Protein AF-A7MK03-F1 (afdb_monomer_lite)

Organism: Cronobacter sakazakii (strain ATCC BAA-894) (NCBI:txid290339)

Sequence (78 aa):
MMALEKYNGQEIMADIYRITVKTKTGETHEGLMKRSQPEIINGFIGVAREDGSWVYLAPDNVQEMEYVPEPEVEEQTS

Radius of gyration: 14.01 Å; chains: 1; bounding box: 40×30×36 Å

Foldseek 3Di:
DFDQDADPNDTAGFQWWWKWWAWPVGDIATAIHGPPPQDQDVQWGWGQHPVRDIDTHRPNGTDDMDIGGDHPPPPPPD

Secondary structure (DSSP, 8-state):
---EEEETTEEEE-SEEEEEEEETTS-EEEEEE-TT-S-EETTEEEEE-TTS-EEEE-GGGEEEEEEEEEP-------

Structure (mmCIF, N/CA/C/O backbone):
data_AF-A7MK03-F1
#
_entry.id   AF-A7MK03-F1
#
loop_
_atom_site.group_PDB
_atom_site.id
_atom_site.type_symbol
_atom_site.label_atom_id
_atom_site.label_alt_id
_atom_site.label_comp_id
_atom_site.label_asym_id
_atom_site.label_entity_id
_atom_site.label_seq_id
_atom_site.pdbx_PDB_ins_code
_atom_site.Cartn_x
_atom_site.Cartn_y
_atom_site.Cartn_z
_atom_site.occupancy
_atom_site.B_iso_or_equiv
_atom_site.auth_seq_id
_atom_site.auth_comp_id
_atom_site.auth_asym_id
_atom_site.auth_atom_id
_atom_site.pdbx_PDB_model_num
ATOM 1 N N . MET A 1 1 ? 1.433 -2.913 -20.935 1.00 49.41 1 MET A N 1
ATOM 2 C CA . MET A 1 1 ? 1.613 -1.583 -21.550 1.00 49.41 1 MET A CA 1
ATOM 3 C C . MET A 1 1 ? 2.001 -0.663 -20.411 1.00 49.41 1 MET A C 1
ATOM 5 O O . MET A 1 1 ? 1.228 -0.585 -19.465 1.00 49.41 1 MET A O 1
ATOM 9 N N . MET A 1 2 ? 3.219 -0.121 -20.434 1.00 60.50 2 MET A N 1
ATOM 10 C CA . MET A 1 2 ? 3.720 0.771 -19.382 1.00 60.50 2 MET A CA 1
ATOM 11 C C . MET A 1 2 ? 2.946 2.093 -19.444 1.00 60.50 2 MET A C 1
ATOM 13 O O . MET A 1 2 ? 2.604 2.545 -20.540 1.00 60.50 2 MET A O 1
ATOM 17 N N . ALA A 1 3 ? 2.615 2.676 -18.292 1.00 60.16 3 ALA A N 1
ATOM 18 C CA . ALA A 1 3 ? 1.960 3.978 -18.236 1.00 60.16 3 ALA A CA 1
ATOM 19 C C . ALA A 1 3 ? 3.021 5.085 -18.323 1.00 60.16 3 ALA A C 1
ATOM 21 O O . ALA A 1 3 ? 4.027 5.034 -17.619 1.00 60.16 3 ALA A O 1
ATOM 22 N N . LEU A 1 4 ? 2.798 6.073 -19.193 1.00 67.12 4 LEU A N 1
ATOM 23 C CA . LEU A 1 4 ? 3.576 7.310 -19.207 1.00 67.12 4 LEU A CA 1
ATOM 24 C C . LEU A 1 4 ? 3.133 8.151 -18.004 1.00 67.12 4 LEU A C 1
ATOM 26 O O . LEU A 1 4 ? 2.004 8.648 -17.989 1.00 67.12 4 LEU A O 1
ATOM 30 N N . GLU A 1 5 ? 3.990 8.284 -16.996 1.00 75.06 5 GLU A N 1
ATOM 31 C CA . GLU A 1 5 ? 3.687 9.007 -15.758 1.00 75.06 5 GLU A CA 1
ATOM 32 C C . GLU A 1 5 ? 4.629 10.203 -15.564 1.00 75.06 5 GLU A C 1
ATOM 34 O O . GLU A 1 5 ? 5.623 10.350 -16.269 1.00 75.06 5 GLU A O 1
ATOM 39 N N . LYS A 1 6 ? 4.295 11.113 -14.640 1.00 72.94 6 LYS A N 1
ATOM 40 C CA . LYS A 1 6 ? 5.125 12.287 -14.332 1.00 72.94 6 LYS A CA 1
ATOM 41 C C . LYS A 1 6 ? 5.680 12.183 -12.917 1.00 72.94 6 LYS A C 1
ATOM 43 O O . LYS A 1 6 ? 4.905 12.188 -11.967 1.00 72.94 6 LYS A O 1
ATOM 48 N N . TYR A 1 7 ? 7.001 12.181 -12.777 1.00 70.94 7 TYR A N 1
ATOM 49 C CA . TYR A 1 7 ? 7.709 12.240 -11.496 1.00 70.94 7 TYR A CA 1
ATOM 50 C C . TYR A 1 7 ? 8.539 13.521 -11.437 1.00 70.94 7 TYR A C 1
ATOM 52 O O . TYR A 1 7 ? 9.329 13.790 -12.339 1.00 70.94 7 TYR A O 1
ATOM 60 N N . ASN A 1 8 ? 8.315 14.363 -10.421 1.00 74.56 8 ASN A N 1
ATOM 61 C CA . ASN A 1 8 ? 8.970 15.675 -10.278 1.00 74.56 8 ASN A CA 1
ATOM 62 C C . ASN A 1 8 ? 8.951 16.545 -11.557 1.00 74.56 8 ASN A C 1
ATOM 64 O O . ASN A 1 8 ? 9.87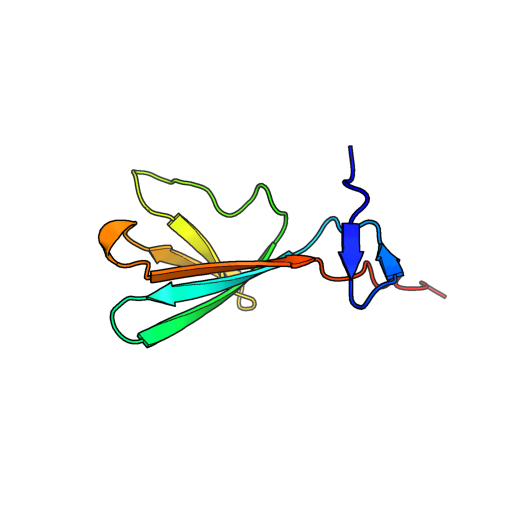3 17.311 -11.825 1.00 74.56 8 ASN A O 1
ATOM 68 N N . GLY A 1 9 ? 7.886 16.434 -12.360 1.00 73.88 9 GLY A N 1
ATOM 69 C CA . GLY A 1 9 ? 7.723 17.184 -13.611 1.00 73.88 9 GLY A CA 1
ATOM 70 C C . GLY A 1 9 ? 8.402 16.571 -14.842 1.00 73.88 9 GLY A C 1
ATOM 71 O O . GLY A 1 9 ? 8.255 17.126 -15.929 1.00 73.88 9 GLY A O 1
ATOM 72 N N . GLN A 1 10 ? 9.084 15.432 -14.706 1.00 68.44 10 GLN A N 1
ATOM 73 C CA . GLN A 1 10 ? 9.663 14.674 -15.815 1.00 68.44 10 GLN A CA 1
ATOM 74 C C . GLN A 1 10 ? 8.757 13.505 -16.193 1.00 68.44 10 GLN A C 1
ATOM 76 O O . GLN A 1 10 ? 8.216 12.829 -15.320 1.00 68.44 10 GLN A O 1
ATOM 81 N N . GLU A 1 11 ? 8.583 13.278 -17.493 1.00 74.12 11 GLU A N 1
ATOM 82 C CA . GLU A 1 11 ? 7.900 12.085 -17.990 1.00 74.12 11 GLU A CA 1
ATOM 83 C C . GLU A 1 11 ? 8.793 10.865 -17.754 1.00 74.12 11 GLU A C 1
ATOM 85 O O . GLU A 1 11 ? 9.931 10.827 -18.220 1.00 74.12 11 GLU A O 1
ATOM 90 N N . ILE A 1 12 ? 8.282 9.892 -17.005 1.00 75.56 12 ILE A N 1
ATOM 91 C CA . ILE A 1 12 ? 8.945 8.626 -16.714 1.00 75.56 12 ILE A CA 1
ATOM 92 C C . ILE A 1 12 ? 8.040 7.470 -17.132 1.00 75.56 12 ILE A C 1
ATOM 94 O O . ILE A 1 12 ? 6.811 7.557 -17.062 1.00 75.56 12 ILE A O 1
ATOM 98 N N . MET A 1 13 ? 8.651 6.371 -17.559 1.00 78.12 13 MET A N 1
ATOM 99 C CA . MET A 1 13 ? 7.969 5.084 -17.617 1.00 78.12 13 MET A CA 1
ATOM 100 C C . MET A 1 13 ? 8.292 4.353 -16.319 1.00 78.12 13 MET A C 1
ATOM 102 O O . MET A 1 13 ? 9.454 4.071 -16.048 1.00 78.12 13 MET A O 1
ATOM 106 N N . ALA A 1 14 ? 7.276 4.131 -15.489 1.00 80.69 14 ALA A N 1
ATOM 107 C CA . ALA A 1 14 ? 7.442 3.485 -14.194 1.00 80.69 14 ALA A CA 1
ATOM 108 C C . ALA A 1 14 ? 6.707 2.148 -14.170 1.00 80.69 14 ALA A C 1
ATOM 110 O O . ALA A 1 14 ? 5.472 2.095 -14.218 1.00 80.69 14 ALA A O 1
ATOM 111 N N . ASP A 1 15 ? 7.482 1.074 -14.050 1.00 84.75 15 ASP A N 1
ATOM 112 C CA . ASP A 1 15 ? 6.961 -0.266 -13.787 1.00 84.75 15 ASP A CA 1
ATOM 113 C C . ASP A 1 15 ? 6.828 -0.548 -12.283 1.00 84.75 15 ASP A C 1
ATOM 115 O O . ASP A 1 15 ? 5.978 -1.349 -11.883 1.00 84.75 15 ASP A O 1
ATOM 119 N N . ILE A 1 16 ? 7.620 0.133 -11.449 1.00 89.19 16 ILE A N 1
ATOM 120 C CA . ILE A 1 16 ? 7.666 -0.022 -9.991 1.00 89.19 16 ILE A CA 1
ATOM 121 C C . ILE A 1 16 ? 7.194 1.263 -9.312 1.00 89.19 16 ILE A C 1
ATOM 123 O O . ILE A 1 16 ? 7.464 2.371 -9.765 1.00 89.19 16 ILE A O 1
ATOM 127 N N . TYR A 1 17 ? 6.467 1.094 -8.213 1.00 90.44 17 TYR A N 1
ATOM 128 C CA . TYR A 1 17 ? 5.916 2.167 -7.404 1.00 90.44 17 TYR A CA 1
ATOM 129 C C . TYR A 1 17 ? 6.338 1.948 -5.962 1.00 90.44 17 TYR A C 1
ATOM 131 O O . TYR A 1 17 ? 6.304 0.819 -5.460 1.00 90.44 17 TYR A O 1
ATOM 139 N N . ARG A 1 18 ? 6.666 3.041 -5.281 1.00 92.62 18 ARG A N 1
ATOM 140 C CA . ARG A 1 18 ? 6.644 3.085 -3.828 1.00 92.62 18 ARG A CA 1
ATOM 141 C C . ARG A 1 18 ? 5.206 3.245 -3.383 1.00 92.62 18 ARG A C 1
ATOM 143 O O . ARG A 1 18 ? 4.524 4.202 -3.749 1.00 92.62 18 ARG A O 1
ATOM 150 N N . ILE A 1 19 ? 4.745 2.267 -2.624 1.00 93.38 19 ILE A N 1
ATOM 151 C CA . ILE A 1 19 ? 3.381 2.203 -2.129 1.00 93.38 19 ILE A CA 1
ATOM 152 C C . ILE A 1 19 ? 3.428 2.397 -0.630 1.00 93.38 19 ILE A C 1
ATOM 154 O O . ILE A 1 19 ? 4.012 1.573 0.070 1.00 93.38 19 ILE A O 1
ATOM 158 N N . THR A 1 20 ? 2.795 3.462 -0.154 1.00 95.38 20 THR A N 1
ATOM 159 C CA . THR A 1 20 ? 2.749 3.816 1.264 1.00 95.38 20 THR A CA 1
ATOM 160 C C . THR A 1 20 ? 1.312 3.716 1.752 1.00 95.38 20 THR A C 1
ATOM 162 O O . THR A 1 20 ? 0.416 4.372 1.223 1.00 95.38 20 THR A O 1
ATOM 165 N N . VAL A 1 21 ? 1.076 2.896 2.775 1.00 95.56 21 VAL A N 1
ATOM 166 C CA . VAL A 1 21 ? -0.225 2.757 3.437 1.00 95.56 21 VAL A CA 1
ATOM 167 C C . VAL A 1 21 ? -0.135 3.296 4.851 1.00 95.56 21 VAL A C 1
ATOM 169 O O . VAL A 1 21 ? 0.679 2.819 5.641 1.00 95.56 21 VAL A O 1
ATOM 172 N N . LYS A 1 22 ? -1.013 4.242 5.185 1.00 97.69 22 LYS A N 1
ATOM 173 C CA . LYS A 1 22 ? -1.196 4.739 6.550 1.00 97.69 22 LYS A CA 1
ATOM 174 C C . LYS A 1 22 ? -2.472 4.161 7.137 1.00 97.69 22 LYS A C 1
ATOM 176 O O . LYS A 1 22 ? -3.543 4.237 6.524 1.00 97.69 22 LYS A O 1
ATOM 181 N N . THR A 1 23 ? -2.371 3.578 8.322 1.00 97.44 23 THR A N 1
ATOM 182 C CA . THR A 1 23 ? -3.522 3.047 9.053 1.00 97.44 23 THR A CA 1
ATOM 183 C C . THR A 1 23 ? -4.190 4.134 9.893 1.00 97.44 23 THR A C 1
ATOM 185 O O . THR A 1 23 ? -3.595 5.163 10.212 1.00 97.44 23 THR A O 1
ATOM 188 N N . LYS A 1 24 ? -5.423 3.881 10.337 1.00 97.75 24 LYS A N 1
ATOM 189 C CA . LYS A 1 24 ? -6.150 4.760 11.270 1.00 97.75 24 LYS A CA 1
ATOM 190 C C . LYS A 1 24 ? -5.482 4.865 12.647 1.00 97.75 24 LYS A C 1
ATOM 192 O O . LYS A 1 24 ? -5.752 5.816 13.376 1.00 97.75 24 LYS A O 1
ATOM 197 N N . THR A 1 25 ? -4.632 3.901 13.008 1.00 96.12 25 THR A N 1
ATOM 198 C CA . THR A 1 25 ? -3.808 3.916 14.230 1.00 96.12 25 THR A CA 1
ATOM 199 C C . THR A 1 25 ? -2.540 4.764 14.079 1.00 96.12 25 THR A C 1
ATOM 201 O O . THR A 1 25 ? -1.881 5.036 15.079 1.00 96.12 25 THR A O 1
ATOM 204 N N . GLY A 1 26 ? -2.215 5.211 12.859 1.00 95.56 26 GLY A N 1
ATOM 205 C CA . GLY A 1 26 ? -1.015 5.988 12.544 1.00 95.56 26 GLY A CA 1
ATOM 206 C C . GLY A 1 26 ? 0.201 5.144 12.147 1.00 95.56 26 GLY A C 1
ATOM 207 O O . GLY A 1 26 ? 1.283 5.695 11.957 1.00 95.56 26 GLY A O 1
ATOM 208 N N . GLU A 1 27 ? 0.052 3.825 12.008 1.00 96.38 27 GLU A N 1
ATOM 209 C CA . GLU A 1 27 ? 1.117 2.959 11.496 1.00 96.38 27 GLU A CA 1
ATOM 210 C C . GLU A 1 27 ? 1.307 3.187 9.995 1.00 96.38 27 GLU A C 1
ATOM 212 O O . GLU A 1 27 ? 0.351 3.449 9.264 1.00 96.38 27 GLU A O 1
ATOM 217 N N . THR A 1 28 ? 2.553 3.087 9.533 1.00 96.25 28 THR A N 1
ATOM 218 C CA . THR A 1 28 ? 2.911 3.245 8.120 1.00 96.25 28 THR A CA 1
ATOM 219 C C . THR A 1 28 ? 3.551 1.960 7.607 1.00 96.25 28 THR A C 1
ATOM 221 O O . THR A 1 28 ? 4.420 1.379 8.260 1.00 96.25 28 THR A O 1
ATOM 224 N N . HIS A 1 29 ? 3.109 1.507 6.438 1.00 94.62 29 HIS A N 1
ATOM 225 C CA . HIS A 1 29 ? 3.661 0.354 5.738 1.00 94.62 29 HIS A CA 1
ATOM 226 C C . HIS A 1 29 ? 4.065 0.754 4.332 1.00 94.62 29 HIS A C 1
ATOM 228 O O . HIS A 1 29 ? 3.271 1.364 3.620 1.00 94.62 29 HIS A O 1
ATOM 234 N N . GLU A 1 30 ? 5.276 0.380 3.938 1.00 95.00 30 GLU A N 1
ATOM 235 C CA . GLU A 1 30 ? 5.843 0.756 2.649 1.00 95.00 30 GLU A CA 1
ATOM 236 C C . GLU A 1 30 ? 6.349 -0.465 1.892 1.00 95.00 30 GLU A C 1
ATOM 238 O O . GLU A 1 30 ? 6.782 -1.453 2.495 1.00 95.00 30 GLU A O 1
ATOM 243 N N . GLY A 1 31 ? 6.278 -0.382 0.567 1.00 92.25 31 GLY A N 1
ATOM 244 C CA . GLY A 1 31 ? 6.724 -1.430 -0.334 1.00 92.25 31 GLY A CA 1
ATOM 245 C C . GLY A 1 31 ? 7.065 -0.909 -1.721 1.00 92.25 31 GLY A C 1
ATOM 246 O O . GLY A 1 31 ? 6.430 0.028 -2.203 1.00 92.25 31 GLY A O 1
ATOM 247 N N . LEU A 1 32 ? 8.042 -1.544 -2.370 1.00 92.06 32 LEU A N 1
ATOM 248 C CA . LEU A 1 32 ? 8.375 -1.334 -3.778 1.00 92.06 32 LEU A CA 1
ATOM 249 C C . LEU A 1 32 ? 7.778 -2.467 -4.603 1.00 92.06 32 LEU A C 1
ATOM 251 O O . LEU A 1 32 ? 8.214 -3.614 -4.511 1.00 92.06 32 LEU A O 1
ATOM 255 N N . MET A 1 33 ? 6.749 -2.160 -5.385 1.00 90.25 33 MET A N 1
ATOM 256 C CA . MET A 1 33 ? 6.030 -3.170 -6.157 1.00 90.25 33 MET A CA 1
ATOM 257 C C . MET A 1 33 ? 5.359 -2.556 -7.385 1.00 90.25 33 MET A C 1
ATOM 259 O O . MET A 1 33 ? 5.206 -1.342 -7.497 1.00 90.25 33 MET A O 1
ATOM 263 N N . LYS A 1 34 ? 4.946 -3.390 -8.338 1.00 87.94 34 LYS A N 1
ATOM 264 C CA . LYS A 1 34 ? 4.162 -2.935 -9.489 1.00 87.94 34 LYS A CA 1
ATOM 265 C C . LYS A 1 34 ? 2.820 -2.386 -9.017 1.00 87.94 34 LYS A C 1
ATOM 267 O O . LYS A 1 34 ? 2.236 -2.892 -8.063 1.00 87.94 34 LYS A O 1
ATOM 272 N N . ARG A 1 35 ? 2.250 -1.437 -9.761 1.00 81.31 35 ARG A N 1
ATOM 273 C CA . ARG A 1 35 ? 0.915 -0.879 -9.469 1.00 81.31 35 ARG A CA 1
ATOM 274 C C . ARG A 1 35 ? -0.196 -1.937 -9.390 1.00 81.31 35 ARG A C 1
ATOM 276 O O . ARG A 1 35 ? -1.212 -1.708 -8.749 1.00 81.31 35 ARG A O 1
ATOM 283 N N . SER A 1 36 ? -0.007 -3.085 -10.040 1.00 79.62 36 SER A N 1
ATOM 284 C CA . SER A 1 36 ? -0.940 -4.214 -10.002 1.00 79.62 36 SER A CA 1
ATOM 285 C C . SER A 1 36 ? -0.803 -5.116 -8.769 1.00 79.62 36 SER A C 1
ATOM 287 O O . SER A 1 36 ? -1.625 -6.008 -8.616 1.00 79.62 36 SER A O 1
ATOM 289 N N . GLN A 1 37 ? 0.246 -4.956 -7.955 1.00 78.81 37 GLN A N 1
ATOM 290 C CA . GLN A 1 37 ? 0.601 -5.879 -6.870 1.00 78.81 37 GLN A CA 1
ATOM 291 C C . GLN A 1 37 ? -0.005 -5.605 -5.492 1.00 78.81 37 GLN A C 1
ATOM 293 O O . GLN A 1 37 ? -0.094 -6.576 -4.737 1.00 78.81 37 GLN A O 1
ATOM 298 N N . PRO A 1 38 ? -0.450 -4.395 -5.101 1.00 76.88 38 PRO A N 1
ATOM 299 C CA . PRO A 1 38 ? -1.384 -4.345 -3.994 1.00 76.88 38 PRO A CA 1
ATOM 300 C C . PRO A 1 38 ? -2.678 -5.018 -4.442 1.00 76.88 38 PRO A C 1
ATOM 302 O O . PRO A 1 38 ? -3.471 -4.480 -5.214 1.00 76.88 38 PRO A O 1
ATOM 305 N N . GLU A 1 39 ? -2.847 -6.245 -3.972 1.00 81.62 39 GLU A N 1
ATOM 306 C CA . GLU A 1 39 ? -3.969 -7.110 -4.291 1.00 81.62 39 GLU A CA 1
ATOM 307 C C . GLU A 1 39 ? -4.914 -7.196 -3.096 1.00 81.62 39 GLU A C 1
ATOM 309 O O . GLU A 1 39 ? -4.503 -7.133 -1.932 1.00 81.62 39 GLU A O 1
ATOM 314 N N . ILE A 1 40 ? -6.201 -7.374 -3.392 1.00 85.44 40 ILE A N 1
ATOM 315 C CA . ILE A 1 40 ? -7.194 -7.717 -2.380 1.00 85.44 40 ILE A CA 1
ATOM 316 C C . ILE A 1 40 ? -7.232 -9.239 -2.244 1.00 85.44 40 ILE A C 1
ATOM 318 O O . ILE A 1 40 ? -7.794 -9.931 -3.091 1.00 85.44 40 ILE A O 1
ATOM 322 N N . ILE A 1 41 ? -6.664 -9.763 -1.160 1.00 86.94 41 ILE A N 1
ATOM 323 C CA . ILE A 1 41 ? -6.602 -11.198 -0.863 1.00 86.94 41 ILE A CA 1
ATOM 324 C C . ILE A 1 41 ? -7.509 -11.481 0.331 1.00 86.94 41 ILE A C 1
ATOM 326 O O . ILE A 1 41 ? -7.279 -10.985 1.431 1.00 86.94 41 ILE A O 1
ATOM 330 N N . ASN A 1 42 ? -8.573 -12.263 0.117 1.00 91.31 42 ASN A N 1
ATOM 331 C CA . ASN A 1 42 ? -9.604 -12.540 1.131 1.00 91.31 42 ASN A CA 1
ATOM 332 C C . ASN A 1 42 ? -10.183 -11.267 1.784 1.00 91.31 42 ASN A C 1
ATOM 334 O O . ASN A 1 42 ? -10.529 -11.266 2.962 1.00 91.31 42 ASN A O 1
ATOM 338 N N . GLY A 1 43 ? -10.261 -10.172 1.023 1.00 91.44 43 GLY A N 1
ATOM 339 C CA . GLY A 1 43 ? -10.733 -8.879 1.517 1.00 91.44 43 GLY A CA 1
ATOM 340 C C . GLY A 1 43 ? -9.676 -8.029 2.226 1.00 91.44 43 GLY A C 1
ATOM 341 O O . GLY A 1 43 ? -10.011 -6.925 2.630 1.00 91.44 43 GLY A O 1
ATOM 342 N N . PHE A 1 44 ? -8.424 -8.482 2.353 1.00 94.62 44 PHE A N 1
ATOM 343 C CA . PHE A 1 44 ? -7.310 -7.703 2.905 1.00 94.62 44 PHE A CA 1
ATOM 344 C C . PHE A 1 44 ? -6.449 -7.098 1.797 1.00 94.62 44 PHE A C 1
ATOM 346 O O . PHE A 1 44 ? -6.233 -7.733 0.771 1.00 94.62 44 PHE A O 1
ATOM 353 N N . ILE A 1 45 ? -5.909 -5.903 2.031 1.00 92.44 45 ILE A N 1
ATOM 354 C CA . ILE A 1 45 ? -4.939 -5.243 1.152 1.00 92.44 45 ILE A CA 1
ATOM 355 C C . ILE A 1 45 ? -3.547 -5.792 1.473 1.00 92.44 45 ILE A C 1
ATOM 357 O O . ILE A 1 45 ? -3.040 -5.572 2.574 1.00 92.44 45 ILE A O 1
ATOM 361 N N . GLY A 1 46 ? -2.940 -6.513 0.531 1.00 94.06 46 GLY A N 1
ATOM 362 C CA . GLY A 1 46 ? -1.573 -7.018 0.654 1.00 94.06 46 GLY A CA 1
ATOM 363 C C . GLY A 1 46 ? -0.535 -5.975 0.238 1.00 94.06 46 GLY A C 1
ATOM 364 O O . GLY A 1 46 ? -0.623 -5.424 -0.853 1.00 94.06 46 GLY A O 1
ATOM 365 N N . VAL A 1 47 ? 0.469 -5.727 1.080 1.00 93.38 47 VAL A N 1
ATOM 366 C CA . VAL A 1 47 ? 1.634 -4.885 0.760 1.00 93.38 47 VAL A CA 1
ATOM 367 C C . VAL A 1 47 ? 2.902 -5.689 1.037 1.00 93.38 47 VAL A C 1
ATOM 369 O O . VAL A 1 47 ? 3.154 -6.088 2.177 1.00 93.38 47 VAL A O 1
ATOM 372 N N . ALA A 1 48 ? 3.689 -5.937 -0.008 1.00 92.50 48 ALA A N 1
ATOM 373 C CA . ALA A 1 48 ? 5.025 -6.512 0.098 1.00 92.50 48 ALA A CA 1
ATOM 374 C C . ALA A 1 48 ? 6.011 -5.464 0.624 1.00 92.50 48 ALA A C 1
ATOM 376 O O . ALA A 1 48 ? 6.153 -4.398 0.032 1.00 92.50 48 ALA A O 1
ATOM 377 N N . ARG A 1 49 ? 6.695 -5.763 1.723 1.00 91.31 49 ARG A N 1
ATOM 378 C CA . ARG A 1 49 ? 7.738 -4.914 2.303 1.00 91.31 49 ARG A CA 1
ATOM 379 C C . ARG A 1 49 ? 9.085 -5.199 1.644 1.00 91.31 49 ARG A C 1
ATOM 381 O O . ARG A 1 49 ? 9.296 -6.265 1.069 1.00 91.31 49 ARG A O 1
ATOM 388 N N . GLU A 1 50 ? 10.020 -4.260 1.775 1.00 87.19 50 GLU A N 1
ATOM 389 C CA . GLU A 1 50 ? 11.377 -4.387 1.216 1.00 87.19 50 GLU A CA 1
ATOM 390 C C . GLU A 1 50 ? 12.159 -5.589 1.788 1.00 87.19 50 GLU A C 1
ATOM 392 O O . GLU A 1 50 ? 13.030 -6.133 1.115 1.00 87.19 50 GLU A O 1
ATOM 397 N N . ASP A 1 51 ? 11.816 -6.064 2.992 1.00 89.06 51 ASP A N 1
ATOM 398 C CA . ASP A 1 51 ? 12.407 -7.264 3.605 1.00 89.06 51 ASP A CA 1
ATOM 399 C C . ASP A 1 51 ? 11.866 -8.595 3.034 1.00 89.06 51 ASP A C 1
ATOM 401 O O . ASP A 1 51 ? 12.246 -9.673 3.493 1.00 89.06 51 ASP A O 1
ATOM 405 N N . GLY A 1 52 ? 10.973 -8.533 2.041 1.00 86.62 52 GLY A N 1
ATOM 406 C CA . GLY A 1 52 ? 10.332 -9.690 1.416 1.00 86.62 52 GLY A CA 1
ATOM 407 C C . GLY A 1 52 ? 9.131 -10.244 2.188 1.00 86.62 52 GLY A C 1
ATOM 408 O O . GLY A 1 52 ? 8.488 -11.188 1.720 1.00 86.62 52 GLY A O 1
ATOM 409 N N . SER A 1 53 ? 8.795 -9.678 3.351 1.00 92.31 53 SER A N 1
ATOM 410 C CA . SER A 1 53 ? 7.579 -10.025 4.086 1.00 92.31 53 SER A CA 1
ATOM 411 C C . SER A 1 53 ? 6.345 -9.339 3.495 1.00 92.31 53 SER A C 1
ATOM 413 O O . SER A 1 53 ? 6.434 -8.347 2.775 1.00 92.31 53 SER A O 1
ATOM 415 N N . TRP A 1 54 ? 5.165 -9.867 3.815 1.00 92.81 54 TRP A N 1
ATOM 416 C CA . TRP A 1 54 ? 3.886 -9.277 3.425 1.00 92.81 54 TRP A CA 1
ATOM 417 C C . TRP A 1 54 ? 3.122 -8.818 4.658 1.00 92.81 54 TRP A C 1
ATOM 419 O O . TRP A 1 54 ? 3.048 -9.536 5.657 1.00 92.81 54 TRP A O 1
ATOM 429 N N . VAL A 1 55 ? 2.496 -7.647 4.563 1.00 93.88 55 VAL A N 1
ATOM 430 C CA . VAL A 1 55 ? 1.464 -7.210 5.505 1.00 93.88 55 VAL A CA 1
ATOM 431 C C . VAL A 1 55 ? 0.107 -7.223 4.817 1.00 93.88 55 VAL A C 1
ATOM 433 O O . VAL A 1 55 ? -0.024 -6.785 3.679 1.00 93.88 55 VAL A O 1
ATOM 436 N N . TYR A 1 56 ? -0.899 -7.734 5.522 1.00 94.62 56 TYR A N 1
ATOM 437 C CA . TYR A 1 56 ? -2.280 -7.788 5.059 1.00 94.62 56 TYR A CA 1
ATOM 438 C C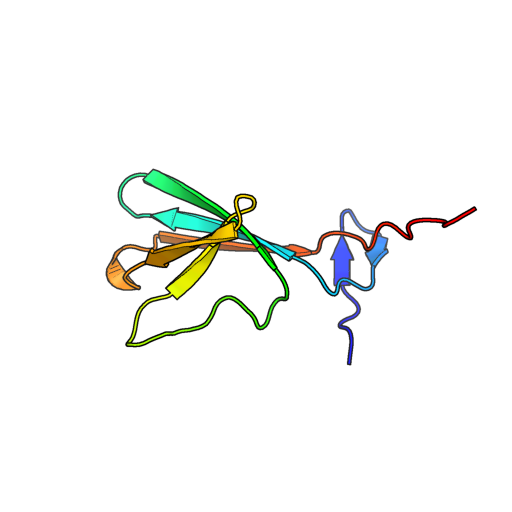 . TYR A 1 56 ? -3.124 -6.874 5.937 1.00 94.62 56 TYR A C 1
ATOM 440 O O . TYR A 1 56 ? -3.298 -7.124 7.129 1.00 94.62 56 TYR A O 1
ATOM 448 N N . LEU A 1 57 ? -3.622 -5.793 5.349 1.00 95.06 57 LEU A N 1
ATOM 449 C CA . LEU A 1 57 ? -4.339 -4.740 6.055 1.00 95.06 57 LEU A CA 1
ATOM 450 C C . LEU A 1 57 ? -5.836 -4.884 5.812 1.00 95.06 57 LEU A C 1
ATOM 452 O O . LEU A 1 57 ? -6.284 -4.981 4.670 1.00 95.06 57 LEU A O 1
ATOM 456 N N . ALA A 1 58 ? -6.622 -4.890 6.887 1.00 95.62 58 ALA A N 1
ATOM 457 C CA . ALA A 1 58 ? -8.069 -4.792 6.752 1.00 95.62 58 ALA A CA 1
ATOM 458 C C . ALA A 1 58 ? -8.409 -3.434 6.104 1.00 95.62 58 ALA A C 1
ATOM 460 O O . ALA A 1 58 ? -7.898 -2.417 6.582 1.00 95.62 58 ALA A O 1
ATOM 461 N N . PRO A 1 59 ? -9.272 -3.378 5.072 1.00 94.06 59 PRO A N 1
ATOM 462 C CA . PRO A 1 59 ? -9.631 -2.125 4.407 1.00 94.06 59 PRO A CA 1
ATOM 463 C C . PRO A 1 59 ? -10.166 -1.076 5.381 1.00 94.06 59 PRO A C 1
ATOM 465 O O . PRO A 1 59 ? -9.778 0.086 5.317 1.00 94.06 59 PRO A O 1
ATOM 468 N N . ASP A 1 60 ? -10.957 -1.505 6.366 1.00 96.12 60 ASP A N 1
ATOM 469 C CA . ASP A 1 60 ? -11.501 -0.626 7.402 1.00 96.12 60 ASP A CA 1
ATOM 470 C C . ASP A 1 60 ? -10.431 -0.038 8.333 1.00 96.12 60 ASP A C 1
ATOM 472 O O . ASP A 1 60 ? -10.728 0.909 9.061 1.00 96.12 60 ASP A O 1
ATOM 476 N N . ASN A 1 61 ? -9.200 -0.555 8.328 1.00 96.31 61 ASN A N 1
ATOM 477 C CA . 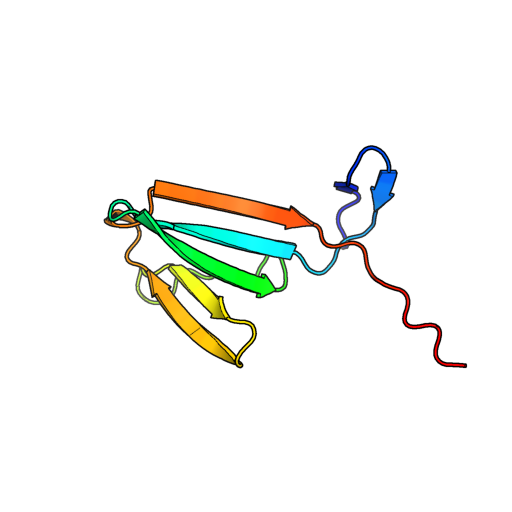ASN A 1 61 ? -8.082 -0.002 9.091 1.00 96.31 61 ASN A CA 1
ATOM 478 C C . ASN A 1 61 ? -7.206 0.955 8.265 1.00 96.31 61 ASN A C 1
ATOM 480 O O . ASN A 1 61 ? -6.377 1.658 8.837 1.00 96.31 61 ASN A O 1
ATOM 484 N N . VAL A 1 62 ? -7.372 1.015 6.941 1.00 95.38 62 VAL A N 1
ATOM 485 C CA . VAL A 1 62 ? -6.603 1.922 6.078 1.00 95.38 62 VAL A CA 1
ATOM 486 C C . VAL A 1 62 ? -7.214 3.323 6.118 1.00 95.38 62 VAL A C 1
ATOM 488 O O . VAL A 1 62 ? -8.432 3.492 6.037 1.00 95.38 62 VAL A O 1
ATOM 491 N N . GLN A 1 63 ? -6.364 4.334 6.279 1.00 97.69 63 GLN A N 1
ATOM 492 C CA . GLN A 1 63 ? -6.739 5.746 6.219 1.00 97.69 63 GLN A CA 1
ATOM 493 C C . GLN A 1 63 ? -6.359 6.368 4.873 1.00 97.69 63 GLN A C 1
ATOM 495 O O . GLN A 1 63 ? -7.159 7.089 4.285 1.00 97.69 63 GLN A O 1
ATOM 500 N N . GLU A 1 64 ? -5.149 6.087 4.395 1.00 96.50 64 GLU A N 1
ATOM 501 C CA . GLU A 1 64 ? -4.604 6.624 3.150 1.00 96.50 64 GLU A CA 1
ATOM 502 C C . GLU A 1 64 ? -3.708 5.572 2.491 1.00 96.50 64 GLU A C 1
ATOM 504 O O . GLU A 1 64 ? -3.012 4.821 3.179 1.00 96.50 64 GLU A O 1
ATOM 509 N N . MET A 1 65 ? -3.734 5.524 1.160 1.00 93.62 65 MET A N 1
ATOM 510 C CA . MET A 1 65 ? -2.838 4.702 0.355 1.00 93.62 65 MET A CA 1
ATOM 511 C C . MET A 1 65 ? -2.320 5.534 -0.813 1.00 93.62 65 MET A C 1
ATOM 513 O O . MET A 1 65 ? -3.101 5.981 -1.654 1.00 93.62 65 MET A O 1
ATOM 517 N N . GLU A 1 66 ? -1.011 5.738 -0.850 1.00 93.94 66 GLU A N 1
ATOM 518 C CA . GLU A 1 66 ? -0.319 6.538 -1.852 1.00 93.94 66 GLU A CA 1
ATOM 519 C C . GLU A 1 66 ? 0.522 5.640 -2.760 1.00 93.94 66 GLU A C 1
ATOM 521 O O . GLU A 1 66 ? 1.105 4.652 -2.314 1.00 93.94 66 GLU A O 1
ATOM 526 N N . TYR A 1 67 ? 0.561 5.997 -4.041 1.00 91.88 67 TYR A N 1
ATOM 527 C CA . TYR A 1 67 ? 1.344 5.328 -5.071 1.00 91.88 67 TYR A CA 1
ATOM 528 C C . TYR A 1 67 ? 2.240 6.379 -5.709 1.00 91.88 67 TYR A C 1
ATOM 530 O O . TYR A 1 67 ? 1.746 7.262 -6.411 1.00 91.88 67 TYR A O 1
ATOM 538 N N . VAL A 1 68 ? 3.542 6.276 -5.478 1.00 91.00 68 VAL A N 1
ATOM 539 C CA . VAL A 1 68 ? 4.536 7.155 -6.091 1.00 91.00 68 VAL A CA 1
ATOM 540 C C . VAL A 1 68 ? 5.316 6.330 -7.109 1.00 91.00 68 VAL A C 1
ATOM 542 O O . VAL A 1 6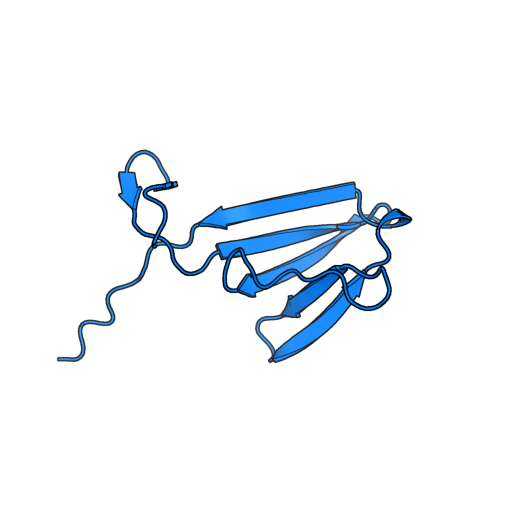8 ? 5.915 5.327 -6.718 1.00 91.00 68 VAL A O 1
ATOM 545 N N . PRO A 1 69 ? 5.297 6.686 -8.405 1.00 89.25 69 PRO A N 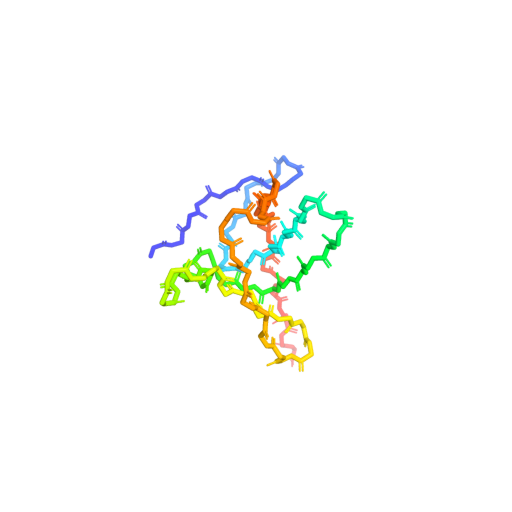1
ATOM 546 C CA . PRO A 1 69 ? 6.091 5.973 -9.393 1.00 89.25 69 PRO A CA 1
ATOM 547 C C . PRO A 1 69 ? 7.574 6.161 -9.071 1.00 89.25 69 PRO A C 1
ATOM 549 O O . PRO A 1 69 ? 8.030 7.284 -8.850 1.00 89.25 69 PRO A O 1
ATOM 552 N N . GLU A 1 70 ? 8.322 5.065 -9.045 1.00 87.69 70 GLU A N 1
ATOM 553 C CA . GLU A 1 70 ? 9.773 5.108 -8.918 1.00 87.69 70 GLU A CA 1
ATOM 554 C C . GLU A 1 70 ? 10.363 5.087 -10.331 1.00 87.69 70 GLU A C 1
ATOM 556 O O . GLU A 1 70 ? 9.994 4.221 -11.134 1.00 87.69 70 GLU A O 1
ATOM 561 N N . PRO A 1 71 ? 11.229 6.054 -10.683 1.00 79.69 71 PRO A N 1
ATOM 562 C CA . PRO A 1 71 ? 11.877 6.049 -11.982 1.00 79.69 71 PRO A CA 1
ATOM 563 C C . PRO A 1 71 ? 12.686 4.764 -12.128 1.00 79.69 71 PRO A C 1
ATOM 565 O O . PRO A 1 71 ? 13.397 4.355 -11.209 1.00 79.69 71 PRO A O 1
ATOM 568 N N . GLU A 1 72 ? 12.583 4.136 -13.295 1.00 71.62 72 GLU A N 1
ATOM 569 C CA . GLU A 1 72 ? 13.436 3.008 -13.633 1.00 71.62 72 GLU A CA 1
ATOM 570 C C . GLU A 1 72 ? 14.882 3.518 -13.627 1.00 71.62 72 GLU A C 1
ATOM 572 O O . GLU A 1 72 ? 15.294 4.301 -14.487 1.00 71.62 72 GLU A O 1
ATOM 577 N N . VAL A 1 73 ? 15.649 3.155 -12.597 1.00 60.16 73 VAL A N 1
ATOM 578 C CA . VAL A 1 73 ? 17.096 3.322 -12.650 1.00 60.16 73 VAL A CA 1
ATOM 579 C C . VAL A 1 73 ? 17.534 2.310 -13.691 1.00 60.16 73 VAL A C 1
ATOM 581 O O . VAL A 1 73 ? 17.543 1.114 -13.411 1.00 60.16 73 VAL A O 1
ATOM 584 N N . GLU A 1 74 ? 17.832 2.769 -14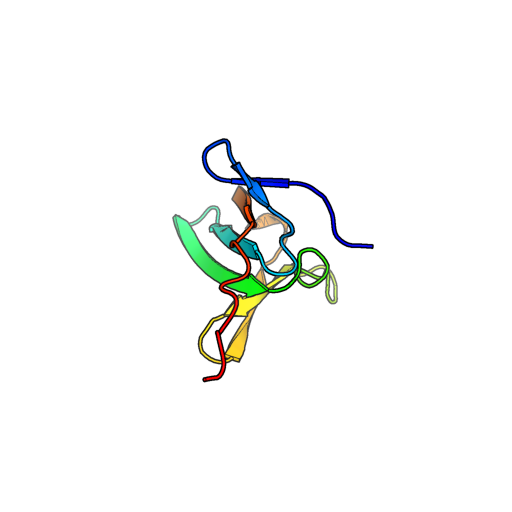.907 1.00 53.06 74 GLU A N 1
ATOM 585 C CA . GLU A 1 74 ? 18.601 1.964 -15.846 1.00 53.06 74 GLU A CA 1
ATOM 586 C C . GLU A 1 74 ? 19.906 1.612 -15.122 1.00 53.06 74 GLU A C 1
ATOM 588 O O . GLU A 1 74 ? 20.834 2.422 -15.047 1.00 53.06 74 GLU A O 1
ATOM 593 N N . GLU A 1 75 ? 19.964 0.424 -14.515 1.00 46.41 75 GLU A N 1
ATOM 594 C CA . GLU A 1 75 ? 21.222 -0.212 -14.168 1.00 46.41 75 GLU A CA 1
ATOM 595 C C . GLU A 1 75 ? 21.954 -0.360 -15.500 1.00 46.41 75 GLU A C 1
ATOM 597 O O . GLU A 1 75 ? 21.732 -1.295 -16.269 1.00 46.41 75 GLU A O 1
ATOM 602 N N . GLN A 1 76 ? 22.789 0.630 -15.814 1.00 41.25 76 GLN A N 1
ATOM 603 C CA . GLN A 1 76 ? 23.816 0.512 -16.828 1.00 41.25 76 GLN A CA 1
ATOM 604 C C . GLN A 1 76 ? 24.754 -0.589 -16.341 1.00 41.25 76 GLN A C 1
ATOM 606 O O . GLN A 1 76 ? 25.753 -0.330 -15.670 1.00 41.25 76 GLN A O 1
ATOM 611 N N . THR A 1 77 ? 24.412 -1.837 -16.649 1.00 34.41 77 THR A N 1
ATOM 612 C CA . THR A 1 77 ? 25.360 -2.942 -16.650 1.00 34.41 77 THR A CA 1
ATOM 613 C C . THR A 1 77 ? 26.465 -2.558 -17.630 1.00 34.41 77 THR A C 1
ATOM 615 O O . THR A 1 77 ? 26.261 -2.611 -18.845 1.00 34.41 77 THR A O 1
ATOM 618 N N . SER A 1 78 ? 27.582 -2.067 -17.088 1.00 40.28 78 SER A N 1
ATOM 619 C CA . SER A 1 78 ? 28.861 -1.945 -17.798 1.00 40.28 78 SER A CA 1
ATOM 620 C C . SER A 1 78 ? 29.495 -3.312 -18.008 1.00 40.28 78 SER A C 1
ATOM 622 O O . SER A 1 78 ? 29.284 -4.197 -17.147 1.00 40.28 78 SER A O 1
#

pLDDT: mean 83.86, std 15.02, range [34.41, 97.75]